Protein AF-A0A9X3WXH1-F1 (afdb_monomer)

Mean predicted aligned error: 5.0 Å

Radius of gyration: 13.25 Å; Cα contacts (8 Å, |Δi|>4): 69; chains: 1; bounding box: 28×32×31 Å

Organism: NCBI:txid2950438

Sequence (70 aa):
MKILKDNGLWLRPIQLPEDLAIAFPWYQDKEVLYYSDGEGTLPCDLKINERMYNYLKNTGEPELFIENQR

Secondary structure (DSSP, 8-state):
---EEETTEEEEE--TTTTHHHHGGGGT-HHHHHHHT-TTPPPPPHHHHHHHHHHHHHHS--EEEEE---

pLDDT: mean 88.17, std 8.91, range [51.53, 96.88]

Nearest PDB structures (foldseek):
  3tcv-assembly1_A  TM=7.588E-01  e=3.266E-01  Brucella abortus 2308
  7kpp-assembly1_A  TM=7.337E-01  e=2.860E-01  Pseudomonas aeruginosa
  3pzj-assembly1_A  TM=7.167E-01  e=6.062E+00  Chromobacterium violaceum

Structure (mmCIF, N/CA/C/O backbone):
data_AF-A0A9X3WXH1-F1
#
_entr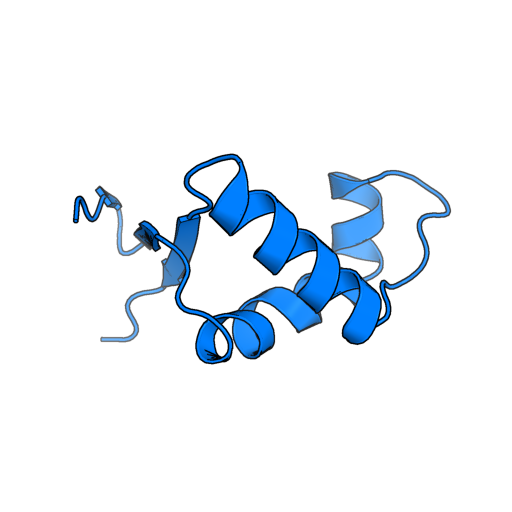y.id   AF-A0A9X3WXH1-F1
#
loop_
_atom_site.group_PDB
_atom_site.id
_atom_site.type_symbol
_atom_site.label_atom_id
_atom_site.label_alt_id
_atom_site.label_comp_id
_atom_site.label_asym_id
_atom_site.label_entity_id
_atom_site.label_seq_id
_atom_site.pdbx_PDB_ins_code
_atom_site.Cartn_x
_atom_site.Cartn_y
_atom_site.Cartn_z
_atom_site.occupancy
_atom_site.B_iso_or_equiv
_atom_site.auth_seq_id
_atom_site.auth_comp_id
_atom_site.auth_asym_id
_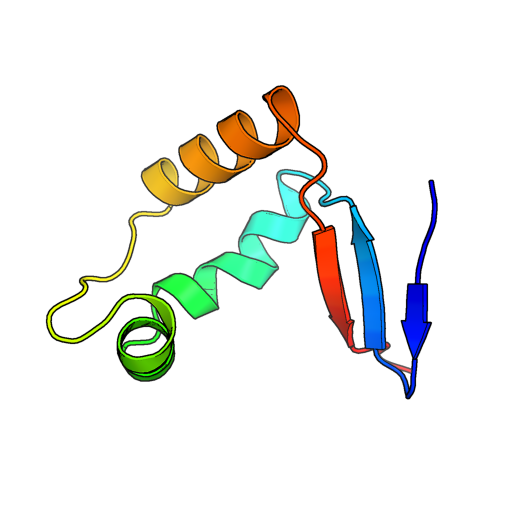atom_site.auth_atom_id
_atom_site.pdbx_PDB_model_num
ATOM 1 N N . MET A 1 1 ? -17.759 3.299 15.170 1.00 65.19 1 MET A N 1
ATOM 2 C CA . MET A 1 1 ? -16.949 2.905 13.999 1.00 65.19 1 MET A CA 1
ATOM 3 C C . MET A 1 1 ? -17.688 1.787 13.281 1.00 65.19 1 MET A C 1
ATOM 5 O O . MET A 1 1 ? -18.040 0.815 13.943 1.00 65.19 1 MET A O 1
ATOM 9 N N . LYS A 1 2 ? -18.033 1.954 11.999 1.00 74.62 2 LYS A N 1
ATOM 10 C CA . LYS A 1 2 ? -18.787 0.949 11.234 1.00 74.62 2 LYS A CA 1
ATOM 11 C C . LYS A 1 2 ? -17.788 -0.061 10.665 1.00 74.62 2 LYS A C 1
ATOM 13 O O . LYS A 1 2 ? -16.814 0.344 10.052 1.00 74.62 2 LYS A O 1
ATOM 18 N N . ILE A 1 3 ? -17.998 -1.348 10.924 1.00 79.88 3 ILE A N 1
ATOM 19 C CA . ILE A 1 3 ? -17.231 -2.437 10.306 1.00 79.88 3 ILE A CA 1
ATOM 20 C C . ILE A 1 3 ? -18.181 -3.115 9.326 1.00 79.88 3 ILE A C 1
ATOM 22 O O . ILE A 1 3 ? -19.255 -3.558 9.743 1.00 79.88 3 ILE A O 1
ATOM 26 N N . LEU A 1 4 ? -17.816 -3.173 8.046 1.00 84.12 4 LEU A N 1
ATOM 27 C CA . LEU A 1 4 ? -18.568 -3.945 7.056 1.00 84.12 4 LEU A CA 1
ATOM 28 C C . LEU A 1 4 ? -17.991 -5.356 6.997 1.00 84.12 4 LEU A C 1
ATOM 30 O O . LEU A 1 4 ? -16.781 -5.542 7.090 1.00 84.12 4 LEU A O 1
ATOM 34 N N . LYS A 1 5 ? -18.863 -6.355 6.890 1.00 87.19 5 LYS A N 1
ATOM 35 C CA . LYS A 1 5 ? -18.472 -7.763 6.827 1.00 87.19 5 LYS A CA 1
ATOM 36 C C . LYS A 1 5 ? -19.203 -8.417 5.672 1.00 87.19 5 LYS A C 1
ATOM 38 O O . LYS A 1 5 ? -20.428 -8.336 5.626 1.00 87.19 5 LYS A O 1
ATOM 43 N N . ASP A 1 6 ? -18.458 -9.079 4.800 1.00 86.44 6 ASP A N 1
ATOM 44 C CA . ASP A 1 6 ? -19.014 -9.879 3.715 1.00 86.44 6 ASP A CA 1
ATOM 45 C C . ASP A 1 6 ? -18.080 -11.047 3.383 1.00 86.44 6 ASP A C 1
ATOM 47 O O . ASP A 1 6 ? -16.878 -10.857 3.255 1.00 86.44 6 ASP A O 1
ATOM 51 N N . ASN A 1 7 ? -18.613 -12.267 3.294 1.00 84.81 7 ASN A N 1
ATOM 52 C CA . ASN A 1 7 ? -17.880 -13.475 2.875 1.00 84.81 7 ASN A CA 1
ATOM 53 C C . ASN A 1 7 ? -16.492 -13.705 3.524 1.00 84.81 7 ASN A C 1
ATOM 55 O O . ASN A 1 7 ? -15.585 -14.244 2.900 1.00 84.81 7 ASN A O 1
ATOM 59 N N . GLY A 1 8 ? -16.319 -13.327 4.796 1.00 84.12 8 GLY A N 1
ATOM 60 C CA . GLY A 1 8 ? -15.045 -13.473 5.521 1.00 84.12 8 GLY A CA 1
ATOM 61 C C . GLY A 1 8 ? -14.076 -12.293 5.372 1.00 84.12 8 GLY A C 1
ATOM 62 O O . GLY A 1 8 ? -13.085 -12.240 6.097 1.00 84.12 8 GLY A O 1
ATOM 63 N N . LEU A 1 9 ? -14.411 -11.316 4.530 1.00 84.69 9 LEU A N 1
ATOM 64 C CA . LEU A 1 9 ? -13.721 -10.037 4.396 1.00 84.69 9 LEU A CA 1
ATOM 65 C C . LEU A 1 9 ? -14.333 -9.008 5.334 1.00 84.69 9 LEU A C 1
ATOM 67 O O . LEU A 1 9 ? -15.558 -8.875 5.443 1.00 84.69 9 LEU A O 1
ATOM 71 N N . TRP A 1 10 ? -13.471 -8.317 6.070 1.00 88.69 10 TRP A N 1
ATOM 72 C CA . TRP A 1 10 ? -13.873 -7.268 6.992 1.00 88.69 10 TRP A CA 1
ATOM 73 C C . TRP A 1 10 ? -13.270 -5.956 6.510 1.00 88.69 10 TRP A C 1
ATOM 75 O O . TRP A 1 10 ? -12.070 -5.874 6.270 1.00 88.69 10 TRP A O 1
ATOM 85 N N . LEU A 1 11 ? -14.103 -4.930 6.391 1.00 88.44 11 LEU A N 1
ATOM 86 C CA . LEU A 1 11 ? -13.681 -3.571 6.089 1.00 88.44 11 LEU A CA 1
ATOM 87 C C . LEU A 1 11 ? -13.794 -2.738 7.359 1.00 88.44 11 LEU A C 1
ATOM 89 O O . LEU A 1 11 ? -14.846 -2.719 8.010 1.00 88.44 11 LEU A O 1
ATOM 93 N N . ARG A 1 12 ? -12.706 -2.065 7.724 1.00 90.38 12 ARG A N 1
ATOM 94 C CA . ARG A 1 12 ? -12.679 -1.127 8.849 1.00 90.38 12 ARG A CA 1
ATOM 95 C C . ARG A 1 12 ? -11.840 0.101 8.507 1.00 90.38 12 ARG A C 1
ATOM 97 O O . ARG A 1 12 ? -10.909 -0.026 7.714 1.00 90.38 12 ARG A O 1
ATOM 104 N N . PRO A 1 13 ? -12.087 1.252 9.154 1.00 90.56 13 PRO A N 1
ATOM 105 C CA . PRO A 1 13 ? -11.185 2.387 9.040 1.00 90.56 13 PRO A CA 1
ATOM 106 C C . PRO A 1 13 ? -9.751 2.025 9.430 1.00 90.56 13 PRO A C 1
ATOM 108 O O . PRO A 1 13 ? -9.518 1.180 10.309 1.00 90.56 13 PRO A O 1
ATOM 111 N N . ILE A 1 14 ? -8.810 2.676 8.753 1.00 90.38 14 ILE A N 1
ATOM 112 C CA . ILE A 1 14 ? -7.388 2.409 8.915 1.00 90.38 14 ILE A CA 1
ATOM 113 C C . ILE A 1 14 ? -6.870 2.857 10.289 1.00 90.38 14 ILE A C 1
ATOM 115 O O . ILE A 1 14 ? -7.249 3.901 10.828 1.00 90.38 14 ILE A O 1
ATOM 119 N N . GLN A 1 15 ? -5.965 2.065 10.848 1.00 90.44 15 GLN A N 1
ATOM 120 C CA . GLN A 1 15 ? -5.256 2.291 12.100 1.00 90.44 15 GLN A CA 1
ATOM 121 C C . GLN A 1 15 ? -3.772 2.466 11.780 1.00 90.44 15 GLN A C 1
ATOM 123 O O . GLN A 1 15 ? -3.105 1.537 11.340 1.00 90.44 15 GLN A O 1
ATOM 128 N N . LEU A 1 16 ? -3.276 3.693 11.929 1.00 89.00 16 LEU A N 1
ATOM 129 C CA . LEU A 1 16 ? -1.873 4.025 11.692 1.00 89.00 16 LEU A CA 1
ATOM 130 C C . LEU A 1 16 ? -1.124 4.087 13.030 1.00 89.00 16 LEU A C 1
ATOM 132 O O . LEU A 1 16 ? -1.668 4.702 13.956 1.00 89.00 16 LEU A O 1
ATOM 136 N N . PRO A 1 17 ? 0.132 3.600 13.088 1.00 90.00 17 PRO A N 1
ATOM 137 C CA . PRO A 1 17 ? 0.943 3.097 11.966 1.00 90.00 17 PRO A CA 1
ATOM 138 C C . PRO A 1 17 ? 0.750 1.607 11.619 1.00 90.00 17 PRO A C 1
ATOM 140 O O . PRO A 1 17 ? 1.354 1.135 10.659 1.00 90.00 17 PRO A O 1
ATOM 143 N N . GLU A 1 18 ? -0.055 0.862 12.373 1.00 89.31 18 GLU A N 1
ATOM 144 C CA . GLU A 1 18 ? -0.096 -0.608 12.343 1.00 89.31 18 GLU A CA 1
ATOM 145 C C . GLU A 1 18 ? -0.486 -1.172 10.970 1.00 89.31 18 GLU A C 1
ATOM 147 O O . GLU A 1 18 ? 0.149 -2.094 10.457 1.00 89.31 18 GLU A O 1
ATOM 152 N N . ASP A 1 19 ? -1.491 -0.575 10.336 1.00 90.31 19 ASP A N 1
ATOM 153 C CA . ASP A 1 19 ? -2.014 -1.019 9.045 1.00 90.31 19 ASP A CA 1
ATOM 154 C C . ASP A 1 19 ? -1.105 -0.669 7.869 1.00 90.31 19 ASP A C 1
ATOM 156 O O . ASP A 1 19 ? -1.237 -1.252 6.789 1.00 90.31 19 ASP A O 1
ATOM 160 N N . LEU A 1 20 ? -0.157 0.252 8.066 1.00 89.81 20 LEU A N 1
ATOM 161 C CA . LEU A 1 20 ? 0.797 0.617 7.025 1.00 89.81 20 LEU A CA 1
ATOM 162 C C . LEU A 1 20 ? 1.631 -0.605 6.625 1.00 89.81 20 LEU A C 1
ATOM 164 O O . LEU A 1 20 ? 1.869 -0.824 5.445 1.00 89.81 20 LEU A O 1
ATOM 168 N N . ALA A 1 21 ? 2.016 -1.442 7.592 1.00 89.12 21 ALA A N 1
ATOM 169 C CA . ALA A 1 21 ? 2.787 -2.657 7.335 1.00 89.12 21 ALA A CA 1
ATOM 170 C C . ALA A 1 21 ? 2.003 -3.712 6.533 1.00 89.12 21 ALA A C 1
ATOM 172 O O . ALA A 1 21 ? 2.615 -4.518 5.835 1.00 89.12 21 ALA A O 1
ATOM 173 N N . ILE A 1 22 ? 0.668 -3.695 6.612 1.00 89.44 22 ILE A N 1
ATOM 174 C CA . ILE A 1 22 ? -0.211 -4.606 5.865 1.00 89.44 22 ILE A CA 1
ATOM 175 C C . ILE A 1 22 ? -0.358 -4.131 4.420 1.00 89.44 22 ILE A C 1
ATOM 177 O O . ILE A 1 22 ? -0.274 -4.935 3.497 1.00 89.44 22 ILE A O 1
ATOM 181 N N . ALA A 1 23 ? -0.564 -2.827 4.225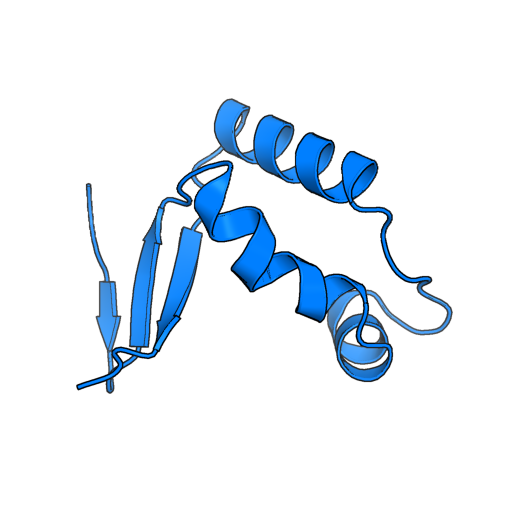 1.00 88.50 23 ALA A N 1
ATOM 182 C CA . ALA A 1 23 ? -0.787 -2.258 2.902 1.00 88.50 23 ALA A CA 1
ATOM 183 C C . ALA A 1 23 ? 0.518 -2.051 2.115 1.00 88.50 23 ALA A C 1
ATOM 185 O O . ALA A 1 23 ? 0.518 -2.150 0.892 1.00 88.50 23 ALA A O 1
ATOM 186 N N . PHE A 1 24 ? 1.641 -1.778 2.791 1.00 92.38 24 PHE A N 1
ATOM 187 C CA . PHE A 1 24 ? 2.915 -1.435 2.149 1.00 92.38 24 PHE A CA 1
ATOM 188 C C . PHE A 1 24 ? 3.406 -2.454 1.101 1.00 92.38 24 PHE A C 1
ATOM 190 O O . PHE A 1 24 ? 3.837 -2.005 0.036 1.00 92.38 24 PHE A O 1
ATOM 197 N N . PRO A 1 25 ? 3.303 -3.784 1.312 1.00 93.25 25 PRO A N 1
ATOM 198 C CA . PRO A 1 25 ? 3.659 -4.772 0.295 1.00 93.25 25 PRO A CA 1
ATOM 199 C C . PRO A 1 25 ? 2.943 -4.585 -1.049 1.00 93.25 25 PRO A C 1
ATOM 201 O O . PRO A 1 25 ? 3.568 -4.781 -2.088 1.00 93.25 25 PRO A O 1
ATOM 204 N N . TRP A 1 26 ? 1.681 -4.138 -1.060 1.00 92.69 26 TRP A N 1
ATOM 205 C CA . TRP A 1 26 ? 0.933 -3.889 -2.302 1.00 92.69 26 TRP A CA 1
ATOM 206 C C . TRP A 1 26 ? 1.574 -2.793 -3.153 1.00 92.69 26 TRP A C 1
ATOM 208 O O . TRP A 1 26 ? 1.586 -2.882 -4.373 1.00 92.69 26 TRP A O 1
ATOM 218 N N . TYR A 1 27 ? 2.190 -1.801 -2.510 1.00 93.31 27 TYR A N 1
ATOM 219 C CA . TYR A 1 27 ? 2.890 -0.713 -3.193 1.00 93.31 27 TYR A CA 1
ATOM 220 C C . TYR A 1 27 ? 4.323 -1.070 -3.609 1.00 93.31 27 TYR A C 1
ATOM 222 O O . TYR A 1 27 ? 5.025 -0.218 -4.157 1.00 93.31 27 TYR A O 1
ATOM 230 N N . GLN A 1 28 ? 4.784 -2.290 -3.313 1.00 95.25 28 GLN A N 1
ATOM 231 C CA . GLN A 1 28 ? 6.047 -2.841 -3.815 1.00 95.25 28 GLN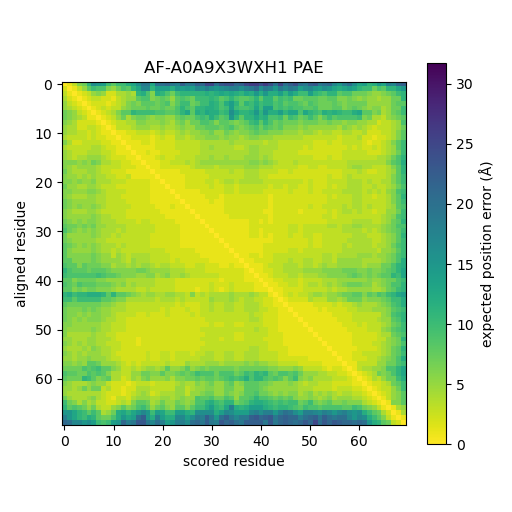 A CA 1
ATOM 232 C C . GLN A 1 28 ? 5.835 -3.844 -4.951 1.00 95.25 28 GLN A C 1
ATOM 234 O O . GLN A 1 28 ? 6.773 -4.133 -5.699 1.00 95.25 28 GLN A O 1
ATOM 239 N N . ASP A 1 29 ? 4.625 -4.383 -5.078 1.00 95.44 29 ASP A N 1
ATOM 240 C CA . ASP A 1 29 ? 4.298 -5.393 -6.069 1.00 95.44 29 ASP A CA 1
ATOM 241 C C . ASP A 1 29 ? 4.044 -4.750 -7.441 1.00 95.44 29 ASP A C 1
ATOM 243 O O . ASP A 1 29 ? 3.143 -3.935 -7.624 1.00 95.44 29 ASP A O 1
ATOM 247 N N . LYS A 1 30 ? 4.859 -5.126 -8.430 1.00 94.88 30 LYS A N 1
ATOM 248 C CA . LYS A 1 30 ? 4.779 -4.572 -9.787 1.00 94.88 30 LYS A CA 1
ATOM 249 C C . LYS A 1 30 ? 3.494 -4.950 -10.514 1.00 94.88 30 LYS A C 1
ATOM 251 O O . LYS A 1 30 ? 3.040 -4.170 -11.344 1.00 94.88 30 LYS A O 1
ATOM 256 N N . GLU A 1 31 ? 2.949 -6.135 -10.257 1.00 96.31 31 GLU A N 1
ATOM 257 C CA . GLU A 1 31 ? 1.706 -6.578 -10.885 1.00 96.31 31 GLU A CA 1
ATOM 258 C C . GLU A 1 31 ? 0.527 -5.791 -10.313 1.00 96.31 31 GLU A C 1
ATOM 260 O O . GLU A 1 31 ? -0.287 -5.271 -11.075 1.00 96.31 31 GLU A O 1
ATOM 265 N N . VAL A 1 32 ? 0.494 -5.612 -8.988 1.00 95.12 32 VAL A N 1
ATOM 266 C CA . VAL A 1 32 ? -0.510 -4.759 -8.337 1.00 95.12 32 VAL A CA 1
ATOM 267 C C . VAL A 1 32 ? -0.454 -3.346 -8.910 1.00 95.12 32 VAL A C 1
ATOM 269 O O . VAL A 1 32 ? -1.468 -2.868 -9.409 1.00 95.12 32 VAL A O 1
ATOM 272 N N . LEU A 1 33 ? 0.729 -2.722 -8.930 1.00 95.25 33 LEU A N 1
ATOM 273 C CA . LEU A 1 33 ? 0.914 -1.362 -9.449 1.00 95.25 33 LEU A CA 1
ATOM 274 C C . LEU A 1 33 ? 0.538 -1.229 -10.929 1.00 95.25 33 LEU A C 1
ATOM 276 O O . LEU A 1 33 ? -0.036 -0.217 -11.327 1.00 95.25 33 LEU A O 1
ATOM 280 N N . TYR A 1 34 ? 0.827 -2.241 -11.751 1.00 96.12 34 TYR A N 1
ATOM 281 C CA . TYR A 1 34 ? 0.414 -2.250 -13.154 1.00 96.12 34 TYR A CA 1
ATOM 282 C C . TYR A 1 34 ? -1.110 -2.166 -13.292 1.00 96.12 34 TYR A C 1
ATOM 284 O O . TYR A 1 34 ? -1.607 -1.378 -14.097 1.00 96.12 34 TYR A O 1
ATOM 292 N N . TYR A 1 35 ? -1.852 -2.947 -12.500 1.00 96.88 35 TYR A N 1
ATOM 293 C CA . TYR A 1 35 ? -3.313 -2.968 -12.565 1.00 96.88 35 TYR A CA 1
ATOM 294 C C . TYR A 1 35 ? -3.989 -1.804 -11.826 1.00 96.88 35 TYR A C 1
ATOM 296 O O . TYR A 1 35 ? -5.083 -1.410 -12.229 1.00 96.88 35 TYR A O 1
ATOM 304 N N . SER A 1 36 ? -3.384 -1.256 -10.768 1.00 93.94 36 SER A N 1
ATOM 305 C CA . SER A 1 36 ? -3.972 -0.165 -9.976 1.00 93.94 36 SER A CA 1
ATOM 306 C C . SER A 1 36 ? -3.625 1.232 -10.495 1.00 93.94 36 SER A C 1
ATOM 308 O O . SER A 1 36 ? -4.499 2.097 -10.539 1.00 93.94 36 SER A O 1
ATOM 310 N N . ASP A 1 37 ? -2.375 1.449 -10.910 1.00 93.56 37 ASP A N 1
ATOM 311 C CA . ASP A 1 37 ? -1.812 2.776 -11.201 1.00 93.56 37 ASP A CA 1
ATOM 312 C C . ASP A 1 37 ? -1.315 2.902 -12.653 1.00 93.56 37 ASP A C 1
ATOM 314 O O . ASP A 1 37 ? -1.157 4.011 -13.168 1.00 93.56 37 ASP A O 1
ATOM 318 N N . GLY A 1 38 ? -1.129 1.774 -13.344 1.00 95.00 38 GLY A N 1
ATOM 319 C CA . GLY A 1 38 ? -0.801 1.707 -14.765 1.00 95.00 38 GLY A CA 1
ATOM 320 C C . GLY A 1 38 ? 0.657 1.358 -15.064 1.00 95.00 38 GLY A C 1
ATOM 321 O O . GLY A 1 38 ? 1.514 1.235 -14.182 1.00 95.00 38 GLY A O 1
ATOM 322 N N . GLU A 1 39 ? 0.943 1.180 -16.355 1.00 95.94 39 GLU A N 1
ATOM 323 C CA . GLU A 1 39 ? 2.266 0.798 -16.846 1.00 95.94 39 GLU A CA 1
ATOM 324 C C . GLU A 1 39 ? 3.344 1.835 -16.495 1.00 95.94 39 GLU A C 1
ATOM 326 O O . GLU A 1 39 ? 3.154 3.042 -16.635 1.00 95.94 39 GLU A O 1
ATOM 331 N N . GLY A 1 40 ? 4.510 1.348 -16.062 1.00 94.19 40 GLY A N 1
ATOM 332 C CA . GLY A 1 40 ? 5.651 2.193 -15.702 1.00 94.19 40 GLY A CA 1
ATOM 333 C C . GLY A 1 40 ? 5.597 2.760 -14.283 1.00 94.19 40 GLY A C 1
ATOM 334 O O . GLY A 1 40 ? 6.543 3.439 -13.878 1.00 94.19 40 GLY A O 1
ATOM 335 N N . THR A 1 41 ? 4.551 2.454 -13.508 1.00 95.56 41 THR A N 1
ATOM 336 C CA . THR A 1 41 ? 4.473 2.850 -12.099 1.00 95.56 41 THR A CA 1
ATOM 337 C C . THR A 1 41 ? 5.593 2.199 -11.293 1.00 95.56 41 THR A C 1
ATOM 339 O O . THR A 1 41 ? 5.818 0.987 -11.345 1.00 95.56 41 THR A O 1
ATOM 342 N N . LEU A 1 42 ? 6.323 3.026 -10.546 1.00 93.62 42 LEU A N 1
ATOM 343 C CA . LEU A 1 42 ? 7.430 2.586 -9.705 1.00 93.62 42 LEU A CA 1
ATOM 344 C C . LEU A 1 42 ? 6.948 2.287 -8.279 1.00 93.62 42 LEU A C 1
ATOM 346 O O . LEU A 1 42 ? 6.048 2.976 -7.793 1.00 93.62 42 LEU A O 1
ATOM 350 N N . PRO A 1 43 ? 7.580 1.326 -7.580 1.00 93.94 43 PRO A N 1
ATOM 351 C CA . PRO A 1 43 ? 7.331 1.083 -6.167 1.00 93.94 43 PRO A CA 1
ATOM 352 C C . PRO A 1 43 ? 7.399 2.350 -5.315 1.00 93.94 43 PRO A C 1
ATOM 354 O O . PRO A 1 43 ? 8.293 3.185 -5.473 1.00 93.94 43 PRO A O 1
ATOM 357 N N . CYS A 1 44 ? 6.45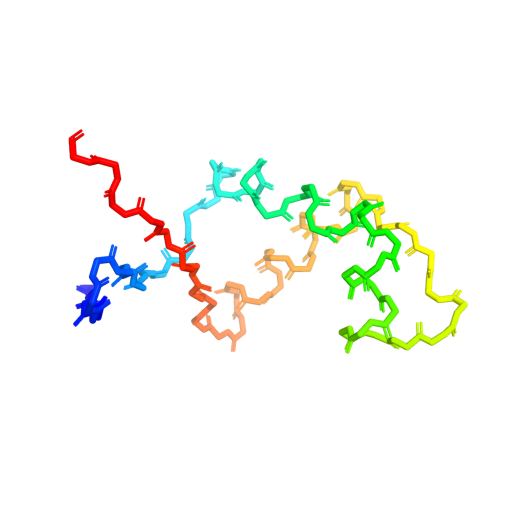4 2.475 -4.389 1.00 89.25 44 CYS A N 1
ATOM 358 C CA . CYS A 1 44 ? 6.330 3.650 -3.533 1.00 89.25 44 CYS A CA 1
ATOM 359 C C . CYS A 1 44 ? 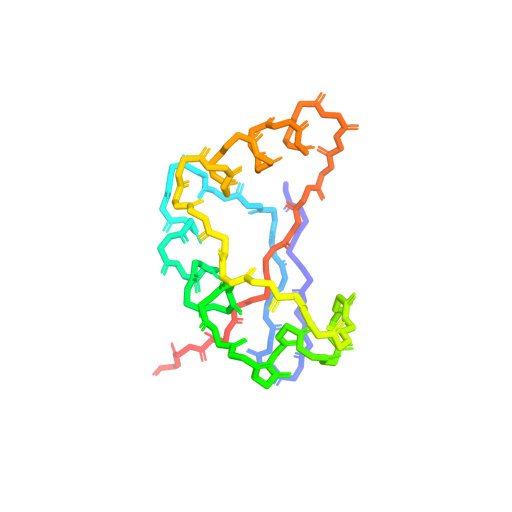7.256 3.538 -2.313 1.00 89.25 44 CYS A C 1
ATOM 361 O O . CYS A 1 44 ? 7.276 2.514 -1.638 1.00 89.25 44 CYS A O 1
ATOM 363 N N . ASP A 1 45 ? 8.005 4.590 -1.980 1.00 91.12 45 ASP A N 1
ATOM 364 C CA . ASP A 1 45 ? 8.798 4.618 -0.744 1.00 91.12 45 ASP A CA 1
ATOM 365 C C . ASP A 1 45 ? 7.886 4.627 0.497 1.00 91.12 45 ASP A C 1
ATOM 367 O O . ASP A 1 45 ? 6.827 5.263 0.504 1.00 91.12 45 ASP A O 1
ATOM 371 N N . LEU A 1 46 ? 8.315 3.970 1.579 1.00 88.62 46 LEU A N 1
ATOM 372 C CA . LEU A 1 46 ? 7.548 3.888 2.827 1.00 88.62 46 LEU A CA 1
ATOM 373 C C . LEU A 1 46 ? 7.157 5.271 3.374 1.00 88.62 46 LEU A C 1
ATOM 375 O O . LEU A 1 46 ? 6.038 5.452 3.846 1.00 88.62 46 LEU A O 1
ATOM 379 N N . LYS A 1 47 ? 8.037 6.273 3.262 1.00 91.31 47 LYS A N 1
ATOM 380 C CA . LYS A 1 47 ? 7.764 7.648 3.712 1.00 91.31 47 LYS A CA 1
ATOM 381 C C . LYS A 1 47 ? 6.703 8.331 2.859 1.00 91.31 47 LYS A C 1
ATOM 383 O O . LYS A 1 47 ? 5.951 9.163 3.365 1.00 91.31 47 LYS A O 1
ATOM 388 N N . ILE A 1 48 ? 6.659 8.034 1.560 1.00 91.25 48 ILE A N 1
ATOM 389 C CA . ILE A 1 48 ? 5.620 8.562 0.667 1.00 91.25 48 ILE A CA 1
ATOM 390 C C . ILE A 1 48 ? 4.282 7.915 1.030 1.00 91.25 48 ILE A C 1
ATOM 392 O O . ILE A 1 48 ? 3.286 8.621 1.186 1.00 91.25 48 ILE A O 1
ATOM 396 N N . ASN A 1 49 ? 4.286 6.602 1.254 1.00 91.50 49 ASN A N 1
ATOM 397 C CA . ASN A 1 49 ? 3.115 5.842 1.671 1.00 91.50 49 ASN A CA 1
ATOM 398 C C . ASN A 1 49 ? 2.530 6.363 2.999 1.00 91.50 49 ASN A C 1
ATOM 400 O O . ASN A 1 49 ? 1.343 6.676 3.088 1.00 91.50 49 ASN A O 1
ATOM 404 N N . GLU A 1 50 ? 3.384 6.577 4.002 1.00 92.69 50 GLU A N 1
ATOM 405 C CA . GLU A 1 50 ? 2.998 7.153 5.292 1.00 92.69 50 GLU A CA 1
ATOM 406 C C . GLU A 1 50 ? 2.390 8.558 5.141 1.00 92.69 50 GLU A C 1
ATOM 408 O O . GLU A 1 50 ? 1.365 8.872 5.753 1.00 92.69 50 GLU A O 1
ATOM 413 N N . ARG A 1 51 ? 2.986 9.420 4.306 1.00 93.25 51 ARG A N 1
ATOM 414 C CA . ARG A 1 51 ? 2.446 10.763 4.030 1.00 93.25 51 ARG A CA 1
ATOM 415 C C . ARG A 1 51 ? 1.070 10.701 3.377 1.00 93.25 51 ARG A C 1
ATOM 417 O O . ARG A 1 51 ? 0.189 11.462 3.772 1.00 93.25 51 ARG A O 1
ATOM 424 N N . MET A 1 52 ? 0.883 9.802 2.415 1.00 92.19 52 MET A N 1
ATOM 425 C CA . MET A 1 52 ? -0.395 9.598 1.739 1.00 92.19 52 MET A CA 1
ATOM 426 C C . MET A 1 52 ? -1.477 9.158 2.729 1.00 92.19 52 MET A C 1
ATOM 428 O O . MET A 1 52 ? -2.525 9.796 2.798 1.00 92.19 52 MET A O 1
ATOM 432 N N . TYR A 1 53 ? -1.226 8.137 3.550 1.00 92.31 53 TYR A N 1
ATOM 433 C CA . TYR A 1 53 ? -2.221 7.673 4.520 1.00 92.31 53 TYR A CA 1
ATOM 434 C C . TYR A 1 53 ? -2.546 8.717 5.592 1.00 92.31 53 TYR A C 1
ATOM 436 O O . TYR A 1 53 ? -3.713 8.877 5.952 1.00 92.31 53 TYR A O 1
ATOM 444 N N . ASN A 1 54 ? -1.556 9.483 6.057 1.00 92.62 54 ASN A N 1
ATOM 445 C CA . ASN A 1 54 ? -1.805 10.610 6.957 1.00 92.62 54 ASN A CA 1
ATOM 446 C C . ASN A 1 54 ? -2.660 11.700 6.292 1.00 92.62 54 ASN A C 1
ATOM 448 O O . ASN A 1 54 ? -3.582 12.224 6.915 1.00 92.62 54 ASN A O 1
ATOM 452 N N . TYR A 1 55 ? -2.394 12.029 5.025 1.00 94.00 55 TYR A N 1
ATOM 453 C CA . TYR A 1 55 ? -3.212 12.977 4.268 1.00 94.00 55 TYR A CA 1
ATOM 454 C C . TYR A 1 55 ? -4.657 12.482 4.113 1.00 94.00 55 TYR A C 1
ATOM 456 O O . TYR A 1 55 ? -5.595 13.229 4.398 1.00 94.00 55 TYR A O 1
ATOM 464 N N . LEU A 1 56 ? -4.845 11.216 3.731 1.00 91.81 56 LEU A N 1
ATOM 465 C CA . LEU A 1 56 ? -6.168 10.613 3.558 1.00 91.81 56 LEU A CA 1
ATOM 466 C C . LEU A 1 56 ? -6.947 10.574 4.872 1.00 91.81 56 LEU A C 1
ATOM 468 O O . LEU A 1 56 ? -8.118 10.927 4.886 1.00 91.81 56 LEU A O 1
ATOM 472 N N . LYS A 1 57 ? -6.300 10.239 5.992 1.00 90.06 57 LYS A N 1
ATOM 473 C CA . LYS A 1 57 ? -6.932 10.246 7.321 1.00 90.06 57 LYS A CA 1
ATOM 474 C C . LYS A 1 57 ? -7.402 11.639 7.755 1.00 90.06 57 LYS A C 1
ATOM 476 O O . LYS A 1 57 ? -8.360 11.755 8.511 1.00 90.06 57 LYS A O 1
ATOM 481 N N . ASN A 1 58 ? -6.727 12.692 7.294 1.00 89.88 58 ASN A N 1
ATOM 482 C CA . ASN A 1 58 ? -7.082 14.074 7.621 1.00 89.88 58 ASN A CA 1
ATOM 483 C C . ASN A 1 58 ? -8.140 14.670 6.682 1.00 89.88 58 ASN A C 1
ATOM 485 O O . ASN A 1 58 ? -8.748 15.682 7.022 1.00 89.88 58 ASN A O 1
ATOM 489 N N . THR A 1 59 ? -8.332 14.086 5.498 1.00 91.69 59 THR A N 1
ATOM 490 C CA . THR A 1 59 ? -9.230 14.616 4.457 1.00 91.69 59 THR A CA 1
ATOM 491 C C . THR A 1 59 ? -10.439 13.723 4.175 1.00 91.69 59 THR A C 1
ATOM 493 O O . THR A 1 59 ? -11.399 14.185 3.563 1.00 91.69 59 THR A O 1
ATOM 496 N N . GLY A 1 60 ? -10.431 12.478 4.651 1.00 87.25 60 GLY A N 1
ATOM 497 C CA . GLY A 1 60 ? -11.506 11.509 4.478 1.00 87.25 60 GLY A CA 1
ATOM 498 C C . GLY A 1 60 ? -11.418 10.341 5.463 1.00 87.25 60 GLY A C 1
ATOM 499 O O . GLY A 1 60 ? -10.761 10.420 6.500 1.00 87.25 60 GLY A O 1
ATOM 500 N N . GLU A 1 61 ? -12.097 9.243 5.130 1.00 83.81 61 GLU A N 1
ATOM 501 C CA . GLU A 1 61 ? -12.204 8.044 5.970 1.00 83.81 61 GLU A CA 1
ATOM 502 C C . GLU A 1 61 ? -11.622 6.826 5.230 1.00 83.81 61 GLU A C 1
ATOM 504 O O . GLU A 1 61 ? -12.373 6.017 4.692 1.00 83.81 61 GLU A O 1
ATOM 509 N N . PRO A 1 62 ? -10.284 6.699 5.126 1.00 87.00 62 PRO A N 1
ATOM 510 C CA . PRO A 1 62 ?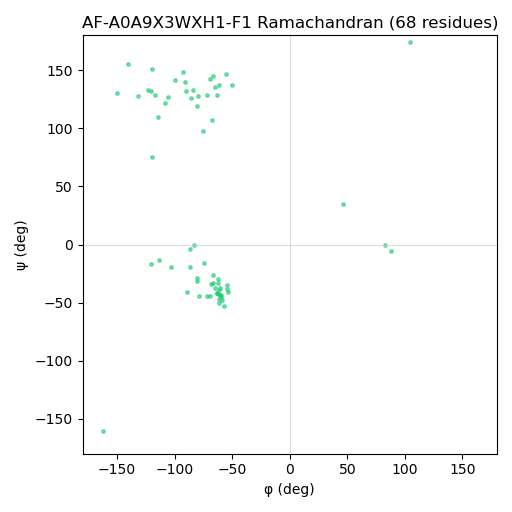 -9.671 5.546 4.476 1.00 87.00 62 PRO A CA 1
ATOM 511 C C . PRO A 1 62 ? -9.967 4.254 5.250 1.00 87.00 62 PRO A C 1
ATOM 513 O O . PRO A 1 62 ? -9.824 4.196 6.476 1.00 87.00 62 PRO A O 1
ATOM 516 N N . GLU A 1 63 ? -10.327 3.201 4.519 1.00 85.44 63 GLU A N 1
ATOM 517 C CA . GLU A 1 63 ? -10.657 1.881 5.056 1.00 85.44 63 GLU A CA 1
ATOM 518 C C . GLU A 1 63 ? -9.708 0.809 4.498 1.00 85.44 63 GLU A C 1
ATOM 520 O O . GLU A 1 63 ? -9.192 0.934 3.387 1.00 85.44 63 GLU A O 1
ATOM 525 N N . LEU A 1 64 ? -9.467 -0.245 5.278 1.00 84.12 64 LEU A N 1
ATOM 526 C CA . LEU A 1 64 ? -8.631 -1.386 4.912 1.00 84.12 64 LEU A CA 1
ATOM 527 C C . LEU A 1 64 ? -9.451 -2.680 4.962 1.00 84.12 64 LEU A C 1
ATOM 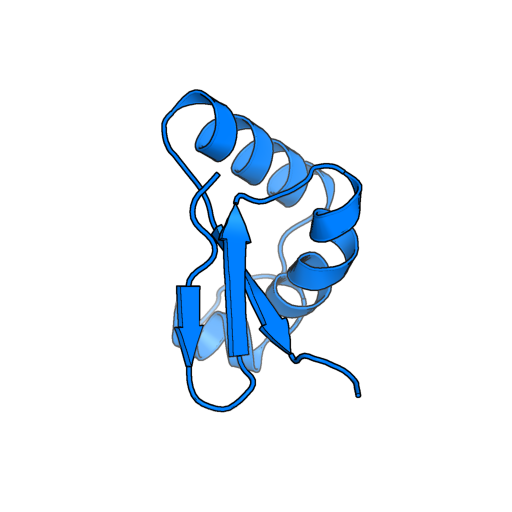529 O O . LEU A 1 64 ? -10.139 -2.947 5.955 1.00 84.12 64 LEU A O 1
ATOM 533 N N . PHE A 1 65 ? -9.345 -3.489 3.905 1.00 83.50 65 PHE A N 1
ATOM 534 C CA . PHE A 1 65 ? -9.852 -4.858 3.887 1.00 83.50 65 PHE A CA 1
ATOM 535 C C . PHE A 1 65 ? -8.874 -5.782 4.606 1.00 83.50 65 PHE A C 1
ATOM 537 O O . PHE A 1 65 ? -7.690 -5.822 4.279 1.00 83.50 65 PHE A O 1
ATOM 544 N N . ILE A 1 66 ? -9.384 -6.546 5.565 1.00 79.50 66 ILE A N 1
ATOM 545 C CA . ILE A 1 66 ? -8.636 -7.592 6.252 1.00 79.50 66 ILE 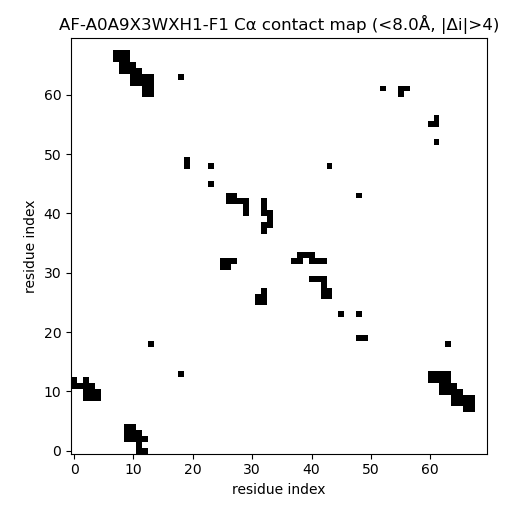A CA 1
ATOM 546 C C . ILE A 1 66 ? -9.371 -8.922 6.089 1.00 79.50 66 ILE A C 1
ATOM 548 O O . ILE A 1 66 ? -10.590 -9.009 6.277 1.00 79.50 66 ILE A O 1
ATOM 552 N N . GLU A 1 67 ? -8.625 -9.962 5.727 1.00 72.31 67 GLU A N 1
ATOM 553 C CA . GLU A 1 67 ? -9.121 -11.331 5.795 1.00 72.31 67 GLU A CA 1
ATOM 554 C C . GLU A 1 67 ? -9.216 -11.748 7.259 1.00 72.31 67 GLU A C 1
ATOM 556 O O . GLU A 1 67 ? -8.269 -11.605 8.037 1.00 72.31 67 GLU A O 1
ATOM 561 N N . ASN A 1 68 ? -10.378 -12.258 7.653 1.00 61.81 68 ASN A N 1
ATOM 562 C CA . ASN A 1 68 ? -10.560 -12.767 8.998 1.00 61.81 68 ASN A CA 1
ATOM 563 C C . ASN A 1 68 ? -9.858 -14.129 9.119 1.00 61.81 68 ASN A C 1
ATOM 565 O O . ASN A 1 68 ? -10.426 -15.153 8.733 1.00 61.81 68 ASN A O 1
ATOM 569 N N . GLN A 1 69 ? -8.632 -14.143 9.649 1.00 53.78 69 GLN A N 1
ATOM 570 C CA . GLN A 1 69 ? -7.962 -15.386 10.031 1.00 53.78 69 GLN A CA 1
ATOM 571 C C . GLN A 1 69 ? -8.722 -15.990 11.220 1.00 53.78 69 GLN A C 1
ATOM 573 O O . GLN A 1 69 ? -8.734 -15.424 12.312 1.00 53.78 69 GLN A O 1
ATOM 578 N N . ARG A 1 70 ? -9.459 -17.075 10.958 1.00 51.53 70 ARG A N 1
ATOM 579 C CA . ARG A 1 70 ? -10.149 -17.871 11.982 1.00 51.53 70 ARG A CA 1
ATOM 580 C C . ARG A 1 70 ? -9.160 -18.634 12.848 1.00 51.53 70 ARG A C 1
ATOM 582 O O . ARG A 1 70 ? -8.173 -19.142 12.276 1.00 51.53 70 ARG A O 1
#

Foldseek 3Di:
DDWDDDPQKIKDFDDPPVCLVVCQVLLCDPVSCCVPVRPPRHRDDSVRSVVVSVVCVVVHGDMDIDGRDD

Solvent-accessible surface area (backbone atoms only — not comparable to full-atom values): 4324 Å² total; per-residue (Å²): 134,79,68,51,77,56,99,60,39,34,37,32,69,66,53,82,73,70,46,49,72,69,52,48,59,53,43,60,35,65,68,54,29,37,76,76,76,28,84,86,58,71,65,61,52,69,70,56,51,51,52,51,54,54,50,39,58,75,74,49,84,53,65,42,82,41,76,66,83,125